Protein AF-A0A947BPA2-F1 (afdb_monomer)

Sequence (114 aa):
MRKGKFITVEGGEGAGKSSNLTYIQSRLEEAGIEVLFTREPGGTDLGEDIRELLLGHKHTGMADDTELLMMFASRAEHLNRKIIPALEAGIWVLCDRFTDATYAYQGGGRNISF

Solvent-accessible surface area (backbone atoms only — not comparable to full-atom values): 6472 Å² total; per-residue (Å²): 133,69,72,29,52,83,45,72,50,77,75,66,87,90,65,51,57,72,64,50,50,55,50,52,51,53,57,36,48,76,69,74,40,60,68,47,79,46,38,52,70,15,72,39,76,70,10,41,56,49,29,46,66,74,73,35,88,86,64,81,83,75,51,67,69,58,55,51,52,49,51,51,50,17,46,53,52,25,38,70,74,48,51,52,58,35,28,75,72,35,29,24,35,43,26,46,34,59,70,68,50,45,51,51,47,46,25,68,67,66,67,49,85,133

Mean predicted aligned error: 3.23 Å

Radius of gyration: 15.13 Å; Cα contacts (8 Å, |Δi|>4): 162; chains: 1; bounding box: 42×28×41 Å

Nearest PDB structures (foldseek):
  4esh-assembly1_A  TM=9.551E-01  e=2.383E-14  Pseudomonas aeruginosa PAO1
  3uwo-assembly3_B  TM=9.741E-01  e=6.083E-14  Pseudomonas aeruginosa PAO1
  4gmd-assembly2_B  TM=9.682E-01  e=6.083E-14  Pseudomonas aeruginosa PAO1
  4edh-assembly1_B  TM=9.750E-01  e=1.270E-13  Pseudomonas aeruginosa PAO1
  3uxm-assembly5_B-2  TM=9.670E-01  e=8.501E-14  Pseudomonas aeruginosa PAO1

Structure (mmCIF, N/CA/C/O backbone):
data_AF-A0A947BPA2-F1
#
_entry.id   AF-A0A947BPA2-F1
#
loop_
_atom_site.group_PDB
_atom_site.id
_atom_site.type_symbol
_atom_site.label_atom_id
_atom_site.label_alt_id
_atom_site.label_comp_id
_atom_site.label_asym_id
_atom_site.label_entity_id
_atom_site.label_seq_id
_atom_site.pdbx_PDB_ins_code
_atom_site.Cartn_x
_atom_site.Cartn_y
_atom_site.Cartn_z
_atom_site.occupancy
_atom_site.B_iso_or_equiv
_atom_site.auth_seq_id
_atom_site.auth_comp_id
_atom_site.auth_asym_id
_atom_site.auth_atom_id
_atom_site.pdbx_PDB_model_num
ATOM 1 N N . MET A 1 1 ? -23.306 -3.495 11.171 1.00 64.25 1 MET A N 1
ATOM 2 C CA . MET A 1 1 ? -21.942 -3.022 11.501 1.00 64.25 1 MET A CA 1
ATOM 3 C C . MET A 1 1 ? -21.525 -1.957 10.499 1.00 64.25 1 MET A C 1
ATOM 5 O O . MET A 1 1 ? -21.951 -2.026 9.351 1.00 64.25 1 MET A O 1
ATOM 9 N N . ARG A 1 2 ? -20.767 -0.942 10.927 1.00 79.88 2 ARG A N 1
ATOM 10 C CA . ARG A 1 2 ? -20.269 0.117 10.036 1.00 79.88 2 ARG A CA 1
ATOM 11 C C . ARG A 1 2 ? -19.045 -0.434 9.291 1.00 79.88 2 ARG A C 1
ATOM 13 O O . ARG A 1 2 ? -18.141 -0.932 9.946 1.00 79.88 2 ARG A O 1
ATOM 20 N N . LYS A 1 3 ? -19.034 -0.387 7.953 1.00 86.88 3 LYS A N 1
ATOM 21 C CA . LYS A 1 3 ? -17.868 -0.817 7.157 1.00 86.88 3 LYS A CA 1
ATOM 22 C C . LYS A 1 3 ? -16.662 0.079 7.456 1.00 86.88 3 LYS A C 1
ATOM 24 O O . LYS A 1 3 ? -16.843 1.296 7.591 1.00 86.88 3 LYS A O 1
ATOM 29 N N . GLY A 1 4 ? -15.470 -0.519 7.510 1.00 95.44 4 GLY A N 1
ATOM 30 C CA . GLY A 1 4 ? -14.208 0.210 7.619 1.00 95.44 4 GLY A CA 1
ATOM 31 C C . GLY A 1 4 ? -13.994 1.152 6.431 1.00 95.44 4 GLY A C 1
ATOM 32 O O . GLY A 1 4 ? -14.696 1.082 5.414 1.00 95.44 4 GLY A O 1
ATOM 33 N N . LYS A 1 5 ? -13.036 2.070 6.558 1.00 98.19 5 LYS A N 1
ATOM 34 C CA . LYS A 1 5 ? -12.611 2.948 5.459 1.00 98.19 5 LYS A CA 1
ATOM 35 C C . LYS A 1 5 ? -11.199 2.594 5.038 1.00 98.19 5 LYS A C 1
ATOM 37 O O . LYS A 1 5 ? -10.360 2.322 5.889 1.00 98.19 5 LYS A O 1
ATOM 42 N N . PHE A 1 6 ? -10.954 2.631 3.734 1.00 98.50 6 PHE A N 1
ATOM 43 C CA . PHE A 1 6 ? -9.624 2.469 3.173 1.00 98.50 6 PHE A CA 1
ATOM 44 C C . PHE A 1 6 ? -9.079 3.841 2.781 1.00 98.50 6 PHE A C 1
ATOM 46 O O . PHE A 1 6 ? -9.685 4.530 1.961 1.00 98.50 6 PHE A O 1
ATOM 53 N N . ILE A 1 7 ? -7.982 4.247 3.414 1.00 98.50 7 ILE A N 1
ATOM 54 C CA . ILE A 1 7 ? -7.302 5.522 3.199 1.00 98.50 7 ILE A CA 1
ATOM 55 C C . ILE A 1 7 ? -5.910 5.208 2.668 1.00 98.50 7 ILE A C 1
ATOM 57 O O . ILE A 1 7 ? -5.133 4.516 3.325 1.00 98.50 7 ILE A O 1
ATOM 61 N N . THR A 1 8 ? -5.585 5.735 1.494 1.00 98.31 8 THR A N 1
ATOM 62 C CA . THR A 1 8 ? -4.247 5.654 0.908 1.00 98.31 8 THR A CA 1
ATOM 63 C C . THR A 1 8 ? -3.590 7.029 0.975 1.00 98.31 8 THR A C 1
ATOM 65 O O . THR A 1 8 ? -4.256 8.056 0.832 1.00 98.31 8 THR A O 1
ATOM 68 N N . VAL A 1 9 ? -2.284 7.063 1.233 1.00 97.94 9 VAL A N 1
ATOM 69 C CA . VAL A 1 9 ? -1.491 8.299 1.193 1.00 97.94 9 VAL A CA 1
ATOM 70 C C . VAL A 1 9 ? -0.421 8.153 0.128 1.00 97.94 9 VAL A C 1
ATOM 72 O O . VAL A 1 9 ? 0.389 7.229 0.164 1.00 97.94 9 VAL A O 1
ATOM 75 N N . GLU A 1 10 ? -0.429 9.085 -0.820 1.00 97.12 10 GLU A N 1
ATOM 76 C CA . GLU A 1 10 ? 0.386 9.037 -2.029 1.00 97.12 10 GLU A CA 1
ATOM 77 C C . GLU A 1 10 ? 1.255 10.280 -2.192 1.00 97.12 10 GLU A C 1
ATOM 79 O O . GLU A 1 10 ? 1.064 11.301 -1.533 1.00 97.12 10 GLU A O 1
ATOM 84 N N . GLY A 1 11 ? 2.257 10.176 -3.064 1.00 94.19 11 GLY A N 1
ATOM 85 C CA . GLY A 1 11 ? 3.176 11.272 -3.373 1.00 94.19 11 GLY A CA 1
ATOM 86 C C . GLY A 1 11 ? 4.604 10.813 -3.660 1.00 94.19 11 GLY A C 1
ATOM 87 O O . GLY A 1 11 ? 4.989 9.675 -3.368 1.00 94.19 11 GLY A O 1
ATOM 88 N N . GLY A 1 12 ? 5.413 11.716 -4.212 1.00 88.12 12 GLY A N 1
ATOM 89 C CA . GLY A 1 12 ? 6.835 11.484 -4.483 1.00 88.12 12 GLY A CA 1
ATO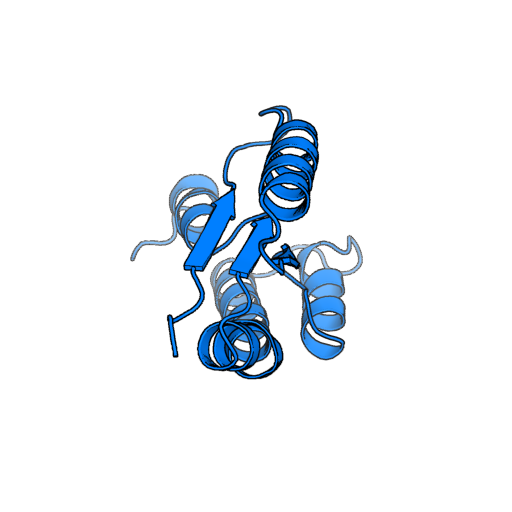M 90 C C . GLY A 1 12 ? 7.696 11.365 -3.219 1.00 88.12 12 GLY A C 1
ATOM 91 O O . GLY A 1 12 ? 7.206 11.416 -2.082 1.00 88.12 12 GLY A O 1
ATOM 92 N N . GLU A 1 13 ? 9.000 11.183 -3.408 1.00 84.38 13 GLU A N 1
ATOM 93 C CA . GLU A 1 13 ? 9.974 11.302 -2.318 1.00 84.38 13 GLU A CA 1
ATOM 94 C C . GLU A 1 13 ? 9.985 12.735 -1.764 1.00 84.38 13 GLU A C 1
ATOM 96 O O . GLU A 1 13 ? 9.769 13.696 -2.496 1.00 84.38 13 GLU A O 1
ATOM 101 N N . GLY A 1 14 ? 10.153 12.884 -0.447 1.00 88.06 14 GLY A N 1
ATOM 102 C CA . GLY A 1 14 ? 10.144 14.198 0.210 1.00 88.06 14 GLY A CA 1
ATOM 103 C C . GLY A 1 14 ? 8.767 14.865 0.372 1.00 88.06 14 GLY A C 1
ATOM 104 O O . GLY A 1 14 ? 8.680 15.891 1.035 1.00 88.06 14 GLY A O 1
ATOM 105 N N . ALA A 1 15 ? 7.673 14.277 -0.127 1.00 91.19 15 ALA A N 1
ATOM 106 C CA . ALA A 1 15 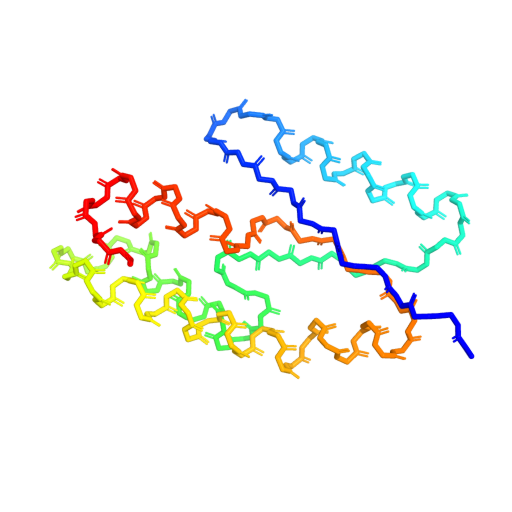? 6.322 14.860 -0.052 1.00 91.19 15 ALA A CA 1
ATOM 107 C C . ALA A 1 15 ? 5.690 14.896 1.364 1.00 91.19 15 ALA A C 1
ATOM 109 O O . ALA A 1 15 ? 4.532 15.272 1.518 1.00 91.19 15 ALA A O 1
ATOM 110 N N . GLY A 1 16 ? 6.408 14.458 2.404 1.00 93.19 16 GLY A N 1
ATOM 111 C CA . GLY A 1 16 ? 5.896 14.438 3.780 1.00 93.19 16 GLY A CA 1
ATOM 112 C C . GLY A 1 16 ? 4.903 13.309 4.087 1.00 93.19 16 GLY A C 1
ATOM 113 O O . GLY A 1 16 ? 4.159 13.409 5.061 1.00 93.19 16 GLY A O 1
ATOM 114 N N . LYS A 1 17 ? 4.876 12.229 3.289 1.00 94.06 17 LYS A N 1
ATOM 115 C CA . LYS A 1 17 ? 3.970 11.082 3.502 1.00 94.06 17 LYS A CA 1
ATOM 116 C C . LYS A 1 17 ? 4.099 10.485 4.898 1.00 94.06 17 LYS A C 1
ATOM 118 O O . LYS A 1 17 ? 3.103 10.393 5.597 1.00 94.06 17 LYS A O 1
ATOM 123 N N . SER A 1 18 ? 5.315 10.149 5.329 1.00 91.69 18 SER A N 1
ATOM 124 C CA . SER A 1 18 ? 5.552 9.530 6.639 1.00 91.69 18 SER A CA 1
ATOM 125 C C . SER A 1 18 ? 5.051 10.409 7.787 1.00 91.69 18 SER A C 1
ATOM 127 O O . SER A 1 18 ? 4.389 9.912 8.689 1.00 91.69 18 SER A O 1
ATOM 129 N N . SER A 1 19 ? 5.282 11.725 7.717 1.00 95.88 19 SER A N 1
ATOM 130 C CA . SER A 1 19 ? 4.775 12.677 8.712 1.00 95.88 19 SER A CA 1
ATOM 131 C C . SER A 1 19 ? 3.246 12.712 8.748 1.00 95.88 19 SER A C 1
ATOM 133 O O . SER A 1 19 ? 2.654 12.666 9.824 1.00 95.88 19 SER A O 1
ATOM 135 N N . ASN A 1 20 ? 2.603 12.755 7.579 1.00 96.94 20 ASN A N 1
ATOM 136 C CA . ASN A 1 20 ? 1.145 12.783 7.490 1.00 96.94 20 ASN A CA 1
ATOM 137 C C . ASN A 1 20 ? 0.502 11.441 7.856 1.00 96.94 20 ASN A C 1
ATOM 139 O O . ASN A 1 20 ? -0.565 11.442 8.451 1.00 96.94 20 ASN A O 1
ATOM 143 N N . LEU A 1 21 ? 1.137 10.306 7.562 1.00 97.31 21 LEU A N 1
ATOM 144 C CA . LEU A 1 21 ? 0.659 8.982 7.965 1.00 97.31 21 LEU A CA 1
ATOM 145 C C . LEU A 1 21 ? 0.615 8.855 9.487 1.00 97.31 21 LEU A C 1
ATOM 147 O O . LEU A 1 21 ? -0.430 8.503 10.026 1.00 97.31 21 LEU A O 1
ATOM 151 N N . THR A 1 22 ? 1.699 9.226 10.176 1.00 97.31 22 THR A N 1
ATOM 152 C CA . THR A 1 22 ? 1.734 9.249 11.645 1.00 97.31 22 THR A CA 1
ATOM 153 C C . THR A 1 22 ? 0.658 10.173 12.211 1.00 97.31 22 THR A C 1
ATOM 155 O O . THR A 1 22 ? -0.044 9.801 13.148 1.00 97.31 22 THR A O 1
ATOM 158 N N . TYR A 1 23 ? 0.491 11.359 11.619 1.00 98.12 23 TYR A N 1
ATOM 159 C CA . TYR A 1 23 ? -0.546 12.303 12.032 1.00 98.12 23 TYR A CA 1
ATOM 160 C C . TYR A 1 23 ? -1.959 11.739 11.824 1.00 98.12 23 TYR A C 1
ATOM 162 O O . TYR A 1 23 ? -2.781 11.777 12.730 1.00 98.12 23 TYR A O 1
ATOM 170 N N . ILE A 1 24 ? -2.263 11.181 10.652 1.00 98.25 24 ILE A N 1
ATOM 171 C CA . ILE A 1 24 ? -3.583 10.606 10.363 1.00 98.25 24 ILE A CA 1
ATOM 172 C C . ILE A 1 24 ? -3.871 9.441 11.311 1.00 98.25 24 ILE A C 1
ATOM 174 O O . ILE A 1 24 ? -4.968 9.378 11.864 1.00 98.25 24 ILE A O 1
ATOM 178 N N . GLN A 1 25 ? -2.898 8.552 11.526 1.00 98.12 25 GLN A N 1
ATOM 179 C CA . GLN A 1 25 ? -3.043 7.424 12.441 1.00 98.12 25 GLN A CA 1
ATOM 180 C C . GLN A 1 25 ? -3.393 7.900 13.855 1.00 98.12 25 GLN A C 1
ATOM 182 O O . GLN A 1 25 ? -4.407 7.463 14.398 1.00 98.12 25 GLN A O 1
ATOM 187 N N . SER A 1 26 ? -2.638 8.857 14.409 1.00 98.12 26 SER A N 1
ATOM 188 C CA . SER A 1 26 ? -2.899 9.360 15.762 1.00 98.12 26 SER A CA 1
ATOM 189 C C . SER A 1 26 ? -4.281 10.007 15.875 1.00 98.12 26 SER A C 1
ATOM 191 O O . SER A 1 26 ? -4.996 9.794 16.850 1.00 98.12 26 SER A O 1
ATOM 193 N N . ARG A 1 27 ? -4.713 10.752 14.850 1.00 98.50 27 ARG A N 1
ATOM 194 C CA . ARG A 1 27 ? -6.036 11.396 14.824 1.00 98.50 27 ARG A CA 1
ATOM 195 C C . ARG A 1 27 ? -7.189 10.393 14.766 1.00 98.50 27 ARG A C 1
ATOM 197 O O . ARG A 1 27 ? -8.252 10.680 15.315 1.00 98.50 27 ARG A O 1
ATOM 204 N N . LEU A 1 28 ? -7.006 9.251 14.103 1.00 98.00 28 LEU A N 1
ATOM 205 C CA . LEU A 1 28 ? -7.995 8.169 14.079 1.00 98.00 28 LEU A CA 1
ATOM 206 C C . LEU A 1 28 ? -8.065 7.463 15.437 1.00 98.00 28 LEU A C 1
ATOM 208 O O . LEU A 1 28 ? -9.158 7.290 15.978 1.00 98.00 28 LEU A O 1
ATOM 212 N N . GLU A 1 29 ? -6.911 7.140 16.018 1.00 97.44 29 GLU A N 1
ATOM 213 C CA . GLU A 1 29 ? -6.814 6.498 17.333 1.00 97.44 29 GLU A CA 1
ATOM 214 C C . GLU A 1 29 ? -7.417 7.383 18.441 1.00 97.44 29 GLU A C 1
ATOM 216 O O . GLU A 1 29 ? -8.234 6.913 19.233 1.00 97.44 29 GLU A O 1
ATOM 221 N N . GLU A 1 30 ? -7.122 8.689 18.448 1.00 98.38 30 GLU A N 1
ATOM 222 C CA . GLU A 1 30 ? -7.713 9.676 19.371 1.00 98.38 30 GLU A CA 1
ATOM 223 C C . GLU A 1 30 ? -9.240 9.798 19.228 1.00 98.38 30 GLU A C 1
ATOM 225 O O . GLU A 1 30 ? -9.936 10.129 20.189 1.00 98.38 30 GLU A O 1
ATOM 230 N N . ALA A 1 31 ? -9.778 9.521 18.038 1.00 97.62 31 ALA A N 1
ATOM 231 C CA . ALA A 1 31 ? -11.216 9.491 17.782 1.00 97.62 31 ALA A CA 1
ATOM 232 C C . ALA A 1 31 ? -11.872 8.147 18.165 1.00 97.62 31 ALA A C 1
ATOM 234 O O . ALA A 1 31 ? -13.068 7.965 17.921 1.00 97.62 31 ALA A O 1
ATOM 235 N N . GLY A 1 32 ? -11.116 7.206 18.742 1.00 97.62 32 GLY A N 1
ATOM 236 C CA . GLY A 1 32 ? -11.592 5.868 19.091 1.00 97.62 32 GLY A CA 1
ATOM 237 C C . GLY A 1 32 ? -11.842 4.972 17.875 1.00 97.62 32 GLY A C 1
ATOM 238 O O . GLY A 1 32 ? -12.645 4.043 17.954 1.00 97.62 32 GLY A O 1
ATOM 239 N N . ILE A 1 33 ? -11.207 5.269 16.737 1.00 97.69 33 ILE A N 1
ATOM 240 C CA . ILE A 1 33 ? -11.310 4.478 15.510 1.00 97.69 33 ILE A CA 1
ATOM 241 C C . ILE A 1 33 ? -10.150 3.485 15.479 1.00 97.69 33 ILE A C 1
ATOM 243 O O . ILE A 1 33 ? -8.988 3.879 15.417 1.00 97.69 33 ILE A O 1
ATOM 247 N N . GLU A 1 34 ? -10.471 2.192 15.473 1.00 97.88 34 GLU A N 1
ATOM 248 C CA . GLU A 1 34 ? -9.480 1.140 15.249 1.00 97.88 34 GLU A CA 1
ATOM 249 C C . GLU A 1 34 ? -8.934 1.231 13.818 1.00 97.88 34 GLU A C 1
ATOM 251 O O . GLU A 1 34 ? -9.697 1.233 12.842 1.00 97.88 34 GLU A O 1
ATOM 256 N N . VAL A 1 35 ? -7.609 1.319 13.698 1.00 98.25 35 VAL A N 1
ATOM 257 C CA . VAL A 1 35 ? -6.913 1.497 12.424 1.00 98.25 35 VAL A CA 1
ATOM 258 C C . VAL A 1 35 ? -5.766 0.500 12.277 1.00 98.25 35 VAL A C 1
ATOM 260 O O . VAL A 1 35 ? -4.924 0.339 13.155 1.00 98.25 35 VAL A O 1
ATOM 263 N N . LEU A 1 36 ? -5.723 -0.156 11.124 1.00 98.12 36 LEU A N 1
ATOM 264 C CA . LEU A 1 36 ? -4.620 -0.974 10.658 1.00 98.12 36 LEU A CA 1
ATOM 265 C C . LEU A 1 36 ? -3.725 -0.137 9.742 1.00 98.12 36 LEU A C 1
ATOM 267 O O . LEU A 1 36 ? -4.140 0.258 8.650 1.00 98.12 36 LEU A O 1
ATOM 271 N N . PHE A 1 37 ? -2.477 0.072 10.150 1.00 98.25 37 PHE A N 1
ATOM 272 C CA . PHE A 1 37 ? -1.451 0.639 9.280 1.00 98.25 37 PHE A CA 1
ATOM 273 C C . PHE A 1 37 ? -0.795 -0.441 8.404 1.00 98.25 37 PHE A C 1
ATOM 275 O O . PHE A 1 37 ? -0.484 -1.544 8.866 1.00 98.25 37 PHE A O 1
ATOM 282 N N . THR A 1 38 ? -0.552 -0.129 7.130 1.00 98.31 38 THR A N 1
ATOM 283 C CA . THR A 1 38 ? 0.150 -1.011 6.187 1.00 98.31 38 THR A CA 1
ATOM 284 C C . THR A 1 38 ? 0.805 -0.213 5.042 1.00 98.31 38 THR A C 1
ATOM 286 O O . THR A 1 38 ? 0.715 1.013 5.017 1.00 98.31 38 THR A O 1
ATOM 289 N N . ARG A 1 39 ? 1.515 -0.870 4.111 1.00 97.62 39 ARG A N 1
ATOM 290 C CA . ARG A 1 39 ? 2.215 -0.207 2.989 1.00 97.62 39 ARG A CA 1
ATOM 291 C C . ARG A 1 39 ? 2.306 -1.081 1.741 1.00 97.62 39 ARG A C 1
ATOM 293 O O . ARG A 1 39 ? 2.287 -2.304 1.865 1.00 97.62 39 ARG A O 1
ATOM 300 N N . GLU A 1 40 ? 2.532 -0.458 0.585 1.00 97.44 40 GLU A N 1
ATOM 301 C CA . GLU A 1 40 ? 2.848 -1.150 -0.670 1.00 97.44 40 GLU A CA 1
ATOM 302 C C . GLU A 1 40 ? 4.131 -0.648 -1.373 1.00 97.44 40 GLU A C 1
ATOM 304 O O . GLU A 1 40 ? 4.494 0.526 -1.254 1.00 97.44 40 GLU A O 1
ATOM 309 N N . PRO A 1 41 ? 4.823 -1.522 -2.140 1.00 97.12 41 PRO A N 1
ATOM 310 C CA . PRO A 1 41 ? 4.670 -2.985 -2.138 1.00 97.12 41 PRO A CA 1
ATOM 311 C C . PRO A 1 41 ? 5.075 -3.564 -0.773 1.00 97.12 41 PRO A C 1
ATOM 313 O O . PRO A 1 41 ? 5.947 -2.993 -0.107 1.00 97.12 41 PRO A O 1
ATOM 316 N N . GLY A 1 42 ? 4.425 -4.650 -0.348 1.00 97.44 42 GLY A N 1
ATOM 317 C CA . GLY A 1 42 ? 4.596 -5.226 0.989 1.00 97.44 42 GLY A CA 1
ATOM 318 C C . GLY A 1 42 ? 3.279 -5.568 1.688 1.00 97.44 42 GLY A C 1
ATOM 319 O O . GLY A 1 42 ? 2.258 -5.827 1.054 1.00 97.44 42 GLY A O 1
ATOM 320 N N . GLY A 1 43 ? 3.316 -5.578 3.019 1.00 97.00 43 GLY A N 1
ATOM 321 C CA . GLY A 1 43 ? 2.131 -5.686 3.874 1.00 97.00 43 GLY A CA 1
ATOM 322 C C . GLY A 1 43 ? 1.745 -7.110 4.289 1.00 97.00 43 GLY A C 1
ATOM 323 O O . GLY A 1 43 ? 0.966 -7.256 5.232 1.00 97.00 43 GLY A O 1
ATOM 324 N N . THR A 1 44 ? 2.320 -8.134 3.659 1.00 98.38 44 THR A N 1
ATOM 325 C CA . THR A 1 44 ? 2.216 -9.571 3.994 1.00 98.38 44 THR A CA 1
ATOM 326 C C . THR A 1 44 ? 3.590 -10.219 3.832 1.00 98.38 44 THR A C 1
ATOM 328 O O . THR A 1 44 ? 4.415 -9.643 3.133 1.00 98.38 44 THR A O 1
ATOM 331 N N . ASP A 1 45 ? 3.835 -11.404 4.400 1.00 98.19 45 ASP A N 1
ATOM 332 C CA . ASP A 1 45 ? 5.140 -12.081 4.271 1.00 98.19 45 ASP A CA 1
ATOM 333 C C . ASP A 1 45 ? 5.550 -12.252 2.795 1.00 98.19 45 ASP A C 1
ATOM 335 O O . ASP A 1 45 ? 6.597 -11.763 2.379 1.00 98.19 45 ASP A O 1
ATOM 339 N N . LEU A 1 46 ? 4.658 -12.804 1.960 1.00 98.12 46 LEU A N 1
ATOM 340 C CA . LEU A 1 46 ? 4.884 -12.911 0.511 1.00 98.12 46 LEU A CA 1
ATOM 341 C C . LEU A 1 46 ? 5.007 -11.533 -0.168 1.00 98.12 46 LEU A C 1
ATOM 343 O O . LEU A 1 46 ? 5.798 -11.348 -1.092 1.00 98.12 46 LEU A O 1
ATOM 347 N N . GLY A 1 47 ? 4.226 -10.547 0.272 1.00 98.00 47 GLY A N 1
ATOM 348 C CA . GLY A 1 47 ? 4.316 -9.182 -0.238 1.00 98.00 47 GLY A CA 1
ATOM 349 C C . GLY A 1 47 ? 5.672 -8.531 0.050 1.00 98.00 47 GLY A C 1
ATOM 350 O O . GLY A 1 47 ? 6.161 -7.780 -0.795 1.00 98.00 47 GLY A O 1
ATOM 351 N N . GLU A 1 48 ? 6.277 -8.810 1.209 1.00 97.81 48 GLU A N 1
ATOM 352 C CA . GLU A 1 48 ? 7.611 -8.332 1.586 1.00 97.81 48 GLU A CA 1
ATOM 353 C C . GLU A 1 48 ? 8.716 -9.039 0.785 1.00 97.81 48 GLU A C 1
ATOM 355 O O . GLU A 1 48 ? 9.643 -8.366 0.336 1.00 97.81 48 GLU A O 1
ATOM 360 N N . ASP A 1 49 ? 8.579 -10.337 0.493 1.00 97.50 49 ASP A N 1
ATOM 361 C CA . ASP A 1 49 ? 9.496 -11.046 -0.415 1.00 97.50 49 ASP A CA 1
ATOM 362 C C . ASP A 1 49 ? 9.476 -10.421 -1.822 1.00 97.50 49 ASP A C 1
ATOM 364 O O . ASP A 1 49 ? 10.515 -10.129 -2.420 1.00 97.50 49 ASP A O 1
ATOM 368 N N . ILE A 1 50 ? 8.279 -10.135 -2.350 1.00 97.06 50 ILE A N 1
ATOM 369 C CA . ILE A 1 50 ? 8.123 -9.454 -3.645 1.00 97.06 50 ILE A CA 1
ATOM 370 C C . ILE A 1 50 ? 8.705 -8.034 -3.588 1.00 97.06 50 ILE A C 1
ATOM 372 O O . ILE A 1 50 ? 9.360 -7.594 -4.535 1.00 97.06 50 ILE A O 1
ATOM 376 N N . ARG A 1 51 ? 8.505 -7.313 -2.477 1.00 96.12 51 ARG A N 1
ATOM 377 C CA . ARG A 1 51 ? 9.100 -5.988 -2.257 1.00 96.12 51 ARG A CA 1
ATOM 378 C C . ARG A 1 51 ? 10.625 -6.050 -2.319 1.00 96.12 51 ARG A C 1
ATOM 380 O O . ARG A 1 51 ? 11.225 -5.156 -2.914 1.00 96.12 51 ARG A O 1
ATOM 387 N N . GLU A 1 52 ? 11.249 -7.061 -1.718 1.00 95.38 52 GLU A N 1
ATOM 388 C CA . GLU A 1 52 ? 12.703 -7.229 -1.779 1.00 95.38 52 GLU A CA 1
ATOM 389 C C . GLU A 1 52 ? 13.178 -7.443 -3.220 1.00 95.38 52 GLU A C 1
ATOM 391 O O . GLU A 1 52 ? 14.190 -6.875 -3.611 1.00 95.38 52 GLU A O 1
ATOM 396 N N . LEU A 1 53 ? 12.443 -8.191 -4.042 1.00 95.00 53 LEU A N 1
ATOM 397 C CA . LEU A 1 53 ? 12.795 -8.370 -5.454 1.00 95.00 53 LEU A CA 1
ATOM 398 C C . LEU A 1 53 ? 12.642 -7.082 -6.278 1.00 95.00 53 LEU A C 1
ATOM 400 O O . LEU A 1 53 ? 13.451 -6.832 -7.168 1.00 95.00 53 LEU A O 1
ATOM 404 N N . LEU A 1 54 ? 11.621 -6.271 -5.981 1.00 93.25 54 LEU A N 1
ATOM 405 C CA . LEU A 1 54 ? 11.335 -5.009 -6.676 1.00 93.25 54 LEU A CA 1
ATOM 406 C C . LEU A 1 54 ? 12.316 -3.887 -6.317 1.00 93.25 54 LEU A C 1
ATOM 408 O O . LEU A 1 54 ? 12.727 -3.116 -7.178 1.00 93.25 54 LEU A O 1
ATOM 412 N N . LEU A 1 55 ? 12.649 -3.757 -5.031 1.00 90.31 55 LEU A N 1
ATOM 413 C CA . LEU A 1 55 ? 13.459 -2.650 -4.510 1.00 90.31 55 LEU A CA 1
ATOM 414 C C . LEU A 1 55 ? 14.898 -3.061 -4.199 1.00 90.31 55 LEU A C 1
ATOM 416 O O . LEU A 1 55 ? 15.754 -2.210 -3.963 1.00 90.31 55 LEU A O 1
ATOM 420 N N . GLY A 1 56 ? 15.172 -4.361 -4.166 1.00 79.94 56 GLY A N 1
ATOM 421 C CA . GLY A 1 56 ? 16.497 -4.890 -3.927 1.00 79.94 56 GLY A CA 1
ATOM 422 C C . GLY A 1 56 ? 17.399 -4.649 -5.126 1.00 79.94 56 GLY A C 1
ATOM 423 O O . GLY A 1 56 ? 17.082 -4.991 -6.258 1.00 79.94 56 GLY A O 1
ATOM 424 N N . HIS A 1 57 ? 18.604 -4.154 -4.868 1.00 78.62 57 HIS A N 1
ATOM 425 C CA . HIS A 1 57 ? 19.629 -3.953 -5.897 1.00 78.62 57 HIS A CA 1
ATOM 426 C C . HIS A 1 57 ? 20.282 -5.266 -6.384 1.00 78.62 57 HIS A C 1
ATOM 428 O O . HIS A 1 57 ? 21.336 -5.234 -7.015 1.00 78.62 57 HIS A O 1
ATOM 434 N N . LYS A 1 58 ? 19.688 -6.427 -6.064 1.00 85.19 58 LYS A N 1
ATOM 435 C CA . LYS A 1 58 ? 20.201 -7.761 -6.424 1.00 85.19 58 LYS A CA 1
ATOM 436 C C . LYS A 1 58 ? 20.040 -8.064 -7.913 1.00 85.19 58 LYS A C 1
ATOM 438 O O . LYS A 1 58 ? 20.875 -8.762 -8.480 1.00 85.19 58 LYS A O 1
ATOM 443 N N . HIS A 1 59 ? 18.985 -7.544 -8.536 1.00 84.88 59 HIS A N 1
ATOM 444 C CA . HIS A 1 59 ? 18.691 -7.753 -9.949 1.00 84.88 59 HIS A CA 1
ATOM 445 C C . HIS A 1 59 ? 18.678 -6.408 -10.670 1.00 84.88 59 HIS A C 1
ATOM 447 O O . HIS A 1 59 ? 17.958 -5.492 -10.283 1.00 84.88 59 HIS A O 1
ATOM 453 N N . THR A 1 60 ? 19.484 -6.279 -11.721 1.00 84.12 60 THR A N 1
ATOM 454 C CA . THR A 1 60 ? 19.513 -5.093 -12.582 1.00 84.12 60 THR A CA 1
ATOM 455 C C . THR A 1 60 ? 18.840 -5.407 -13.915 1.00 84.12 60 THR A C 1
ATOM 457 O O . THR A 1 60 ? 18.929 -6.526 -14.414 1.00 84.12 60 THR A O 1
ATOM 460 N N . GLY A 1 61 ? 18.142 -4.425 -14.492 1.00 86.88 61 GLY A N 1
ATOM 461 C CA . GLY A 1 61 ? 17.493 -4.583 -15.799 1.00 86.88 61 GLY A CA 1
ATOM 462 C C . GLY A 1 61 ? 16.218 -5.433 -15.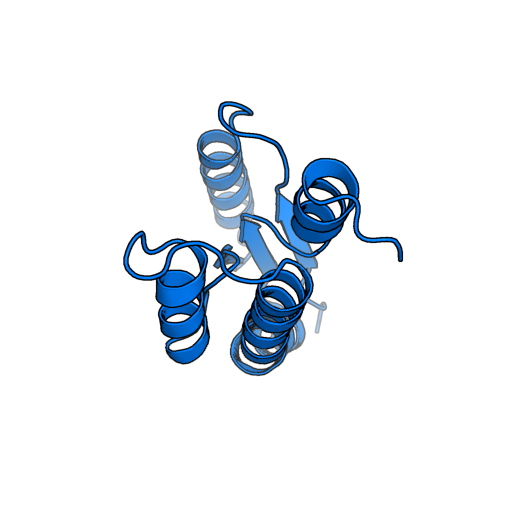789 1.00 86.88 61 GLY A C 1
ATOM 463 O O . GLY A 1 61 ? 15.939 -6.108 -16.777 1.00 86.88 61 GLY A O 1
ATOM 464 N N . MET A 1 62 ? 15.449 -5.422 -14.693 1.00 92.75 62 MET A N 1
ATOM 465 C CA . MET A 1 62 ? 14.092 -5.978 -14.694 1.00 92.75 62 MET A CA 1
ATOM 466 C C . MET A 1 62 ? 13.268 -5.290 -15.791 1.00 92.75 62 MET A C 1
ATOM 468 O O . MET A 1 62 ? 13.277 -4.065 -15.883 1.00 92.75 62 MET A O 1
ATOM 472 N N . ALA A 1 63 ? 12.595 -6.078 -16.630 1.00 94.50 63 ALA A N 1
ATOM 473 C CA . ALA A 1 63 ? 11.699 -5.535 -17.644 1.00 94.50 63 ALA A CA 1
ATOM 474 C C . ALA A 1 63 ? 10.534 -4.785 -16.978 1.00 94.50 63 ALA A C 1
ATOM 476 O O . ALA A 1 63 ? 10.023 -5.236 -15.951 1.00 94.50 63 ALA A O 1
ATOM 477 N N . ASP A 1 64 ? 10.092 -3.685 -17.587 1.00 94.56 64 ASP A N 1
ATOM 478 C CA . ASP A 1 64 ? 9.058 -2.815 -17.016 1.00 94.56 64 ASP A CA 1
ATOM 479 C C . ASP A 1 64 ? 7.733 -3.568 -16.766 1.00 94.56 64 ASP A C 1
ATOM 481 O O . ASP A 1 64 ? 7.124 -3.420 -15.705 1.00 94.56 64 ASP A O 1
ATOM 485 N N . ASP A 1 65 ? 7.338 -4.468 -17.676 1.00 95.31 65 ASP A N 1
ATOM 486 C CA . ASP A 1 65 ? 6.155 -5.326 -17.505 1.00 95.31 65 ASP A CA 1
ATOM 487 C C . ASP A 1 65 ? 6.295 -6.287 -16.315 1.00 95.31 65 ASP A C 1
ATOM 489 O O . ASP A 1 65 ? 5.329 -6.538 -15.593 1.00 95.31 65 ASP A O 1
ATOM 493 N N . THR A 1 66 ? 7.500 -6.810 -16.073 1.00 95.75 66 THR A N 1
ATOM 494 C CA . THR A 1 66 ? 7.771 -7.664 -14.909 1.00 95.75 66 THR A CA 1
ATOM 495 C C . THR A 1 66 ? 7.616 -6.867 -13.615 1.00 95.75 66 THR A C 1
ATOM 497 O O . THR A 1 66 ? 6.943 -7.338 -12.697 1.00 95.75 66 THR A O 1
ATOM 500 N N . GLU A 1 67 ? 8.176 -5.653 -13.550 1.00 95.31 67 GLU A N 1
ATOM 501 C CA . GLU A 1 67 ? 8.035 -4.747 -12.397 1.00 95.31 67 GLU A CA 1
ATOM 502 C C . GLU A 1 67 ? 6.549 -4.454 -12.120 1.00 95.31 67 GLU A C 1
ATOM 504 O O . GLU A 1 67 ? 6.075 -4.603 -10.990 1.00 95.31 67 GLU A O 1
ATOM 509 N N . LEU A 1 68 ? 5.783 -4.126 -13.166 1.00 96.50 68 LEU A N 1
ATOM 510 C CA . LEU A 1 68 ? 4.348 -3.851 -13.083 1.00 96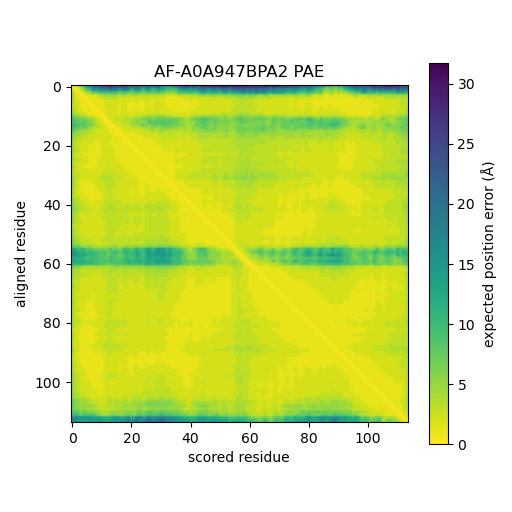.50 68 LEU A CA 1
ATOM 511 C C . LEU A 1 68 ? 3.539 -5.055 -12.579 1.00 96.50 68 LEU A C 1
ATOM 513 O O . LEU A 1 68 ? 2.723 -4.923 -11.661 1.00 96.50 68 LEU A O 1
ATOM 517 N N . LEU A 1 69 ? 3.755 -6.236 -13.160 1.00 97.69 69 LEU A N 1
ATOM 518 C CA . LEU A 1 69 ? 3.030 -7.450 -12.786 1.00 97.69 69 LEU A CA 1
ATOM 519 C C . LEU A 1 69 ? 3.352 -7.878 -11.352 1.00 97.69 69 LEU A C 1
ATOM 521 O O . LEU A 1 69 ? 2.453 -8.285 -10.618 1.00 97.69 69 LEU A O 1
ATOM 525 N N . MET A 1 70 ? 4.605 -7.733 -10.918 1.00 97.38 70 MET A N 1
ATOM 526 C CA . MET A 1 70 ? 5.004 -8.019 -9.539 1.00 97.38 70 MET A CA 1
ATOM 527 C C . MET A 1 70 ? 4.395 -7.031 -8.537 1.00 97.38 70 MET A C 1
ATOM 529 O O . MET A 1 70 ? 3.930 -7.458 -7.477 1.00 97.38 70 MET A O 1
ATOM 533 N N . MET A 1 71 ? 4.313 -5.737 -8.875 1.00 97.50 71 MET A N 1
ATOM 534 C CA . MET A 1 71 ? 3.583 -4.749 -8.067 1.00 97.50 71 MET A CA 1
ATOM 535 C C . MET A 1 71 ? 2.123 -5.174 -7.856 1.00 97.50 71 MET A C 1
ATOM 537 O O . MET A 1 71 ? 1.627 -5.160 -6.727 1.00 97.50 71 MET A O 1
ATOM 541 N N . PHE A 1 72 ? 1.440 -5.614 -8.918 1.00 98.25 72 PHE A N 1
ATOM 542 C CA . PHE A 1 72 ? 0.059 -6.094 -8.815 1.00 98.25 72 PHE A CA 1
ATOM 543 C C . PHE A 1 72 ? -0.073 -7.450 -8.113 1.00 98.25 72 PHE A C 1
ATOM 545 O O . PHE A 1 72 ? -1.054 -7.650 -7.399 1.00 98.25 72 PHE A O 1
ATOM 552 N N . ALA A 1 73 ? 0.902 -8.352 -8.243 1.00 98.50 73 ALA A N 1
ATOM 553 C CA . ALA A 1 73 ? 0.922 -9.612 -7.503 1.00 98.50 73 ALA A CA 1
ATOM 554 C C . ALA A 1 73 ? 1.026 -9.372 -5.985 1.00 98.50 73 ALA A C 1
ATOM 556 O O . ALA A 1 73 ? 0.230 -9.919 -5.221 1.00 98.50 73 ALA A O 1
ATOM 557 N N . SER A 1 74 ? 1.939 -8.489 -5.554 1.00 98.44 74 SER A N 1
ATOM 558 C CA . SER A 1 74 ? 2.073 -8.071 -4.148 1.00 98.44 74 SER A CA 1
ATOM 559 C C . SER A 1 74 ? 0.769 -7.460 -3.622 1.00 98.44 74 SER A C 1
ATOM 561 O O . SER A 1 74 ? 0.268 -7.853 -2.567 1.00 98.44 74 SER A O 1
ATOM 563 N N . ARG A 1 75 ? 0.157 -6.562 -4.406 1.00 98.69 75 ARG A N 1
ATOM 564 C CA . ARG A 1 75 ? -1.124 -5.919 -4.077 1.00 98.69 75 ARG A CA 1
ATOM 565 C C . ARG A 1 75 ? -2.280 -6.905 -3.961 1.00 98.69 75 ARG A C 1
ATOM 567 O O . ARG A 1 75 ? -3.090 -6.790 -3.045 1.00 98.69 75 ARG A O 1
ATOM 574 N N . ALA A 1 76 ? -2.382 -7.865 -4.877 1.00 98.75 76 ALA A N 1
ATOM 575 C CA . ALA A 1 76 ? -3.436 -8.873 -4.843 1.00 98.75 76 ALA A CA 1
ATOM 576 C C . ALA A 1 76 ? -3.355 -9.709 -3.557 1.00 98.75 76 ALA A C 1
ATOM 578 O O . ALA A 1 76 ? -4.378 -9.917 -2.901 1.00 98.75 76 ALA A O 1
ATOM 579 N N . GLU A 1 77 ? -2.154 -10.127 -3.153 1.00 98.69 77 GLU A N 1
ATOM 580 C CA . GLU A 1 77 ? -1.961 -10.839 -1.886 1.00 98.69 77 GLU A CA 1
ATOM 581 C C . GLU A 1 77 ? -2.323 -9.949 -0.690 1.00 98.69 77 GLU A C 1
ATOM 583 O O . GLU A 1 77 ? -3.097 -10.341 0.185 1.00 98.69 77 GLU A O 1
ATOM 588 N N . HIS A 1 78 ? -1.835 -8.709 -0.677 1.00 98.75 78 HIS A N 1
ATOM 589 C CA . HIS A 1 78 ? -2.090 -7.753 0.395 1.00 98.75 78 HIS A CA 1
ATOM 590 C C . HIS A 1 78 ? -3.584 -7.438 0.584 1.00 98.75 78 HIS A C 1
ATOM 592 O O . HIS A 1 78 ? -4.086 -7.419 1.715 1.00 98.75 78 HIS A O 1
ATOM 598 N N . LEU A 1 79 ? -4.318 -7.269 -0.519 1.00 98.75 79 LEU A N 1
ATOM 599 C CA . LEU A 1 79 ? -5.765 -7.082 -0.510 1.00 98.75 79 LEU A CA 1
ATOM 600 C C . LEU A 1 79 ? -6.484 -8.263 0.140 1.00 98.75 79 LEU A C 1
ATOM 602 O O . LEU A 1 79 ? -7.253 -8.067 1.082 1.00 98.75 79 LEU A O 1
ATOM 606 N N . ASN A 1 80 ? -6.221 -9.478 -0.344 1.00 98.62 80 ASN A N 1
ATOM 607 C CA . ASN A 1 80 ? -6.956 -10.673 0.067 1.00 98.62 80 ASN A CA 1
ATOM 608 C C . ASN A 1 80 ? -6.605 -11.135 1.484 1.00 98.62 80 ASN A C 1
ATOM 610 O O . ASN A 1 80 ? -7.469 -11.645 2.195 1.00 98.62 80 ASN A O 1
ATOM 614 N N . ARG A 1 81 ? -5.351 -10.969 1.913 1.00 98.50 81 ARG A N 1
ATOM 615 C CA . ARG A 1 81 ? -4.907 -11.438 3.233 1.00 98.50 81 ARG A CA 1
ATOM 616 C C . ARG A 1 81 ? -5.118 -10.442 4.355 1.00 98.50 81 ARG A C 1
ATOM 618 O O . ARG A 1 81 ? -5.202 -10.864 5.504 1.00 98.50 81 ARG A O 1
ATOM 625 N N . LYS A 1 82 ? -5.146 -9.143 4.050 1.00 98.25 82 LYS A N 1
ATOM 626 C CA . LYS A 1 82 ? -5.025 -8.110 5.082 1.00 98.25 82 LYS A CA 1
ATOM 627 C C . LYS A 1 82 ? -6.045 -6.988 4.943 1.00 98.25 82 LYS A C 1
ATOM 629 O O . LYS A 1 82 ? -6.781 -6.737 5.892 1.00 98.25 82 LYS A O 1
ATOM 634 N N . ILE A 1 83 ? -6.125 -6.335 3.783 1.00 98.56 83 ILE A N 1
ATOM 635 C CA . ILE A 1 83 ? -6.967 -5.136 3.629 1.00 98.56 83 ILE A CA 1
ATOM 636 C C . ILE A 1 83 ? -8.457 -5.494 3.661 1.00 98.56 83 ILE A C 1
ATOM 638 O O . ILE A 1 83 ? -9.199 -4.930 4.462 1.00 98.56 83 ILE A O 1
ATOM 642 N N . ILE A 1 84 ? -8.909 -6.423 2.812 1.00 98.38 84 ILE A N 1
ATOM 643 C CA . ILE A 1 84 ? -10.332 -6.782 2.710 1.00 98.38 84 ILE A CA 1
ATOM 644 C C . ILE A 1 84 ? -10.859 -7.340 4.043 1.00 98.38 84 ILE A C 1
ATOM 646 O O . ILE A 1 84 ? -11.852 -6.793 4.532 1.00 98.38 84 ILE A O 1
ATOM 650 N N . PRO A 1 85 ? -10.186 -8.313 4.699 1.00 97.88 85 PRO A N 1
ATOM 651 C CA . PRO A 1 85 ? -10.635 -8.811 5.999 1.00 97.88 85 PRO A CA 1
ATOM 652 C C . PRO A 1 85 ? -10.754 -7.714 7.069 1.00 97.88 85 PRO A C 1
ATOM 654 O O . PRO A 1 85 ? -11.730 -7.689 7.819 1.00 97.88 85 PRO A O 1
ATOM 657 N N . ALA A 1 86 ? -9.807 -6.767 7.124 1.00 98.12 86 ALA A N 1
ATOM 658 C CA . ALA A 1 86 ? -9.860 -5.654 8.075 1.00 98.12 86 ALA A CA 1
ATOM 659 C C . ALA A 1 86 ? -11.073 -4.741 7.823 1.00 98.12 86 ALA A C 1
ATOM 661 O O . ALA A 1 86 ? -11.824 -4.419 8.746 1.00 98.12 86 ALA A O 1
ATOM 662 N N . LEU A 1 87 ? -11.317 -4.374 6.562 1.00 98.25 87 LEU A N 1
ATOM 663 C CA . LEU A 1 87 ? -12.451 -3.523 6.193 1.00 98.25 87 LEU A CA 1
ATOM 664 C C . LEU A 1 87 ? -13.803 -4.185 6.494 1.00 98.25 87 LEU A C 1
ATOM 666 O O . LEU A 1 87 ? -14.742 -3.499 6.918 1.00 98.25 87 LEU A O 1
ATOM 670 N N . GLU A 1 88 ? -13.906 -5.500 6.287 1.00 97.19 88 GLU A N 1
ATOM 671 C CA . GLU A 1 88 ? -15.089 -6.304 6.616 1.00 97.19 88 GLU A CA 1
ATOM 672 C C . GLU A 1 88 ? -15.338 -6.381 8.126 1.00 97.19 88 GLU A C 1
ATOM 674 O O . GLU A 1 88 ? -16.491 -6.298 8.556 1.00 97.19 88 GLU A O 1
ATOM 679 N N . ALA A 1 89 ? -14.271 -6.433 8.929 1.00 97.00 89 ALA A N 1
ATOM 680 C CA . ALA A 1 89 ? -14.335 -6.356 10.388 1.00 97.00 89 ALA A CA 1
ATOM 681 C C . ALA A 1 89 ? -14.686 -4.950 10.921 1.00 97.00 89 ALA A C 1
ATOM 683 O O . ALA A 1 89 ? -14.910 -4.780 12.117 1.00 97.00 89 ALA A O 1
ATOM 684 N N . GLY A 1 90 ? -14.772 -3.935 10.052 1.00 97.56 90 GLY A N 1
ATOM 685 C CA . GLY A 1 90 ? -15.040 -2.548 10.444 1.00 97.56 90 GLY A CA 1
ATOM 686 C C . GLY A 1 90 ? -13.788 -1.741 10.802 1.00 97.56 90 GLY A C 1
ATOM 687 O O . GLY A 1 90 ? -13.908 -0.554 11.115 1.00 97.56 90 GLY A O 1
ATOM 688 N N . ILE A 1 91 ? -12.605 -2.351 10.703 1.00 98.31 91 ILE A N 1
ATOM 689 C CA . ILE A 1 91 ? -11.308 -1.730 10.977 1.00 98.31 91 ILE A CA 1
ATOM 690 C C . ILE A 1 91 ? -10.950 -0.809 9.809 1.00 98.31 91 ILE A C 1
ATOM 692 O O . ILE A 1 91 ? -11.113 -1.161 8.636 1.00 98.31 91 ILE A O 1
ATOM 696 N N . TRP A 1 92 ? -10.496 0.405 10.112 1.00 98.56 92 TRP A N 1
ATOM 697 C CA . TRP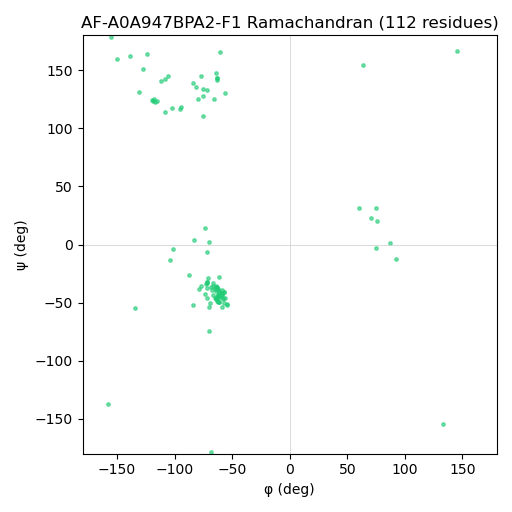 A 1 92 ? -10.014 1.322 9.082 1.00 98.56 92 TRP A CA 1
ATOM 698 C C . TRP A 1 92 ? -8.622 0.895 8.635 1.00 98.56 92 TRP A C 1
ATOM 700 O O . TRP A 1 92 ? -7.829 0.427 9.438 1.00 98.56 92 TRP A O 1
ATOM 710 N N . VAL A 1 93 ? -8.298 1.063 7.360 1.00 98.69 93 VAL A N 1
ATOM 711 C CA . VAL A 1 93 ? -6.974 0.736 6.829 1.00 98.69 93 VAL A CA 1
ATOM 712 C C . VAL A 1 93 ? -6.318 2.019 6.349 1.00 98.69 93 VAL A C 1
ATOM 714 O O . VAL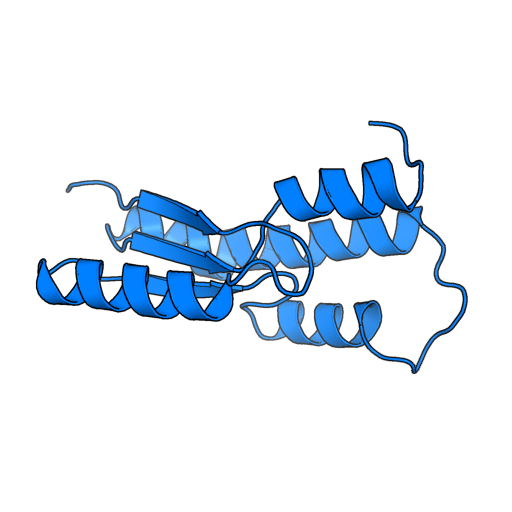 A 1 93 ? -6.877 2.712 5.501 1.00 98.69 93 VAL A O 1
ATOM 717 N N . LEU A 1 94 ? -5.136 2.316 6.883 1.00 98.69 94 LEU A N 1
ATOM 718 C CA . LEU A 1 94 ? -4.272 3.405 6.444 1.00 98.69 94 LEU A CA 1
ATOM 719 C C . LEU A 1 94 ? -3.064 2.806 5.720 1.00 98.69 94 LEU A C 1
ATOM 721 O O . LEU A 1 94 ? -2.265 2.100 6.333 1.00 98.69 94 LEU A O 1
ATOM 725 N N . CYS A 1 95 ? -2.943 3.061 4.420 1.00 98.50 95 CYS A N 1
ATOM 726 C CA . CYS A 1 95 ? -1.911 2.461 3.577 1.00 98.50 95 CYS A CA 1
ATOM 727 C C . CYS A 1 95 ? -0.973 3.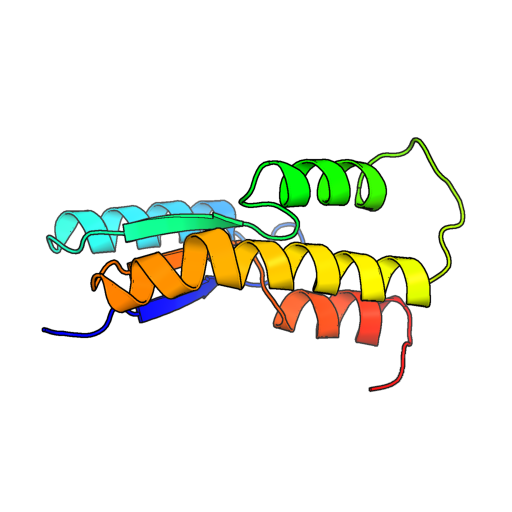511 2.975 1.00 98.50 95 CYS A C 1
ATOM 729 O O . CYS A 1 95 ? -1.418 4.447 2.306 1.00 98.50 95 CYS A O 1
ATOM 731 N N . ASP A 1 96 ? 0.331 3.343 3.203 1.00 97.69 96 ASP A N 1
ATOM 732 C CA . ASP A 1 96 ? 1.376 4.090 2.497 1.00 97.69 96 ASP A CA 1
ATOM 733 C C . ASP A 1 96 ? 1.532 3.527 1.083 1.00 97.69 96 ASP A C 1
ATOM 735 O O . ASP A 1 96 ? 2.020 2.405 0.910 1.00 97.69 96 ASP A O 1
ATOM 739 N N . ARG A 1 97 ? 1.116 4.323 0.092 1.00 97.31 97 ARG A N 1
ATOM 740 C CA . ARG A 1 97 ? 0.998 3.963 -1.328 1.00 97.31 97 ARG A CA 1
ATOM 741 C C . ARG A 1 97 ? -0.023 2.872 -1.644 1.00 97.31 97 ARG A C 1
ATOM 743 O O . ARG A 1 97 ? -0.353 2.022 -0.822 1.00 97.31 97 ARG A O 1
ATOM 750 N N . PHE A 1 98 ? -0.522 2.908 -2.871 1.00 98.25 98 PHE A N 1
ATOM 751 C CA . PHE A 1 98 ? -1.403 1.917 -3.463 1.00 98.25 98 PHE A CA 1
ATOM 752 C C . PHE A 1 98 ? -1.329 2.001 -5.001 1.00 98.25 98 PHE A C 1
ATOM 754 O O . PHE A 1 98 ? -0.248 2.092 -5.582 1.00 98.25 98 PHE A O 1
ATOM 761 N N . THR A 1 99 ? -2.468 1.920 -5.689 1.00 97.69 99 THR A N 1
ATOM 762 C CA . THR A 1 99 ? -2.529 1.844 -7.155 1.00 97.69 99 THR A CA 1
ATOM 763 C C . THR A 1 99 ? -2.153 3.164 -7.836 1.00 97.69 99 THR A C 1
ATOM 765 O O . THR A 1 99 ? -1.591 3.132 -8.928 1.00 97.69 99 THR A O 1
ATOM 768 N N . ASP A 1 100 ? -2.379 4.318 -7.203 1.00 97.12 100 ASP A N 1
ATOM 769 C CA . ASP A 1 100 ? -1.998 5.616 -7.775 1.00 97.12 100 ASP A CA 1
ATOM 770 C C . ASP A 1 100 ? -0.474 5.740 -7.936 1.00 97.12 100 ASP A C 1
ATOM 772 O O . ASP A 1 100 ? -0.001 6.255 -8.951 1.00 97.12 100 ASP A O 1
ATOM 776 N N . ALA A 1 101 ? 0.312 5.179 -7.006 1.00 95.62 101 ALA A N 1
ATOM 777 C CA . ALA A 1 101 ? 1.752 5.022 -7.195 1.00 95.62 101 ALA A CA 1
ATOM 778 C C . ALA A 1 101 ? 2.067 4.219 -8.466 1.00 95.62 101 ALA A C 1
ATOM 780 O O . ALA A 1 101 ? 2.964 4.596 -9.213 1.00 95.62 101 ALA A O 1
ATOM 781 N N . THR A 1 102 ? 1.321 3.152 -8.759 1.00 96.19 102 THR A N 1
ATOM 782 C CA . THR A 1 102 ? 1.548 2.367 -9.979 1.00 96.19 102 THR A CA 1
ATOM 783 C C . THR A 1 102 ? 1.317 3.196 -11.245 1.00 96.19 102 THR A C 1
ATOM 785 O O . THR A 1 102 ? 2.153 3.181 -12.149 1.00 96.19 102 THR A O 1
ATOM 788 N N . TYR A 1 103 ? 0.252 4.000 -11.293 1.00 96.25 103 TYR A N 1
ATOM 789 C CA . TYR A 1 103 ? 0.028 4.926 -12.409 1.00 96.25 103 TYR A CA 1
ATOM 790 C C . TYR A 1 103 ? 1.151 5.962 -12.548 1.00 96.25 103 TYR A C 1
ATOM 792 O O . TYR A 1 103 ? 1.599 6.245 -13.659 1.00 96.25 103 TYR A O 1
ATOM 800 N N . ALA A 1 104 ? 1.641 6.513 -11.437 1.00 95.12 104 ALA A N 1
ATOM 801 C CA . ALA A 1 104 ? 2.709 7.506 -11.469 1.00 95.12 104 ALA A CA 1
ATOM 802 C C . ALA A 1 104 ? 4.061 6.906 -11.901 1.00 95.12 104 ALA A C 1
ATOM 804 O O . ALA A 1 104 ? 4.714 7.439 -12.798 1.00 95.12 104 ALA A O 1
ATOM 805 N N . TYR A 1 105 ? 4.486 5.807 -11.273 1.00 93.56 105 TYR A N 1
ATOM 806 C CA . TYR A 1 105 ? 5.825 5.243 -11.451 1.00 93.56 105 TYR A CA 1
ATOM 807 C C . TYR A 1 105 ? 5.923 4.332 -12.674 1.00 93.56 105 TYR A C 1
ATOM 809 O O . TYR A 1 105 ? 6.790 4.554 -13.512 1.00 93.56 105 TYR A O 1
ATOM 817 N N . GLN A 1 106 ? 5.040 3.344 -12.816 1.00 94.81 106 GLN A N 1
ATOM 818 C CA . GLN A 1 106 ? 5.076 2.438 -13.969 1.00 94.81 106 GLN A CA 1
ATOM 819 C C . GLN A 1 106 ? 4.456 3.094 -15.208 1.00 94.81 106 GLN A C 1
ATOM 821 O O . GLN A 1 106 ? 4.981 2.977 -16.308 1.00 94.81 106 GLN A O 1
ATOM 826 N N . GLY A 1 107 ? 3.387 3.865 -15.031 1.00 94.94 107 GLY A N 1
ATOM 827 C CA . GLY A 1 107 ? 2.779 4.607 -16.132 1.00 94.94 107 GLY A CA 1
ATOM 828 C C . GLY A 1 107 ? 3.637 5.763 -16.608 1.00 94.94 107 GLY A C 1
ATOM 829 O O . GLY A 1 107 ? 4.266 5.703 -17.659 1.00 94.94 107 GLY A O 1
ATOM 830 N N . GLY A 1 108 ? 3.673 6.828 -15.809 1.00 93.69 108 GLY A N 1
ATOM 831 C CA . GLY A 1 108 ? 4.424 8.037 -16.149 1.00 93.69 108 GLY A CA 1
ATOM 832 C C . GLY A 1 108 ? 5.940 7.828 -16.173 1.00 93.69 108 GLY A C 1
ATOM 833 O O . GLY A 1 108 ? 6.611 8.313 -17.077 1.00 93.69 108 GLY A O 1
ATOM 834 N N . GLY A 1 109 ? 6.494 7.113 -15.190 1.00 92.19 109 GLY A N 1
ATOM 835 C CA . GLY A 1 109 ? 7.945 6.936 -15.052 1.00 92.19 109 GLY A CA 1
ATOM 836 C C . GLY A 1 109 ? 8.567 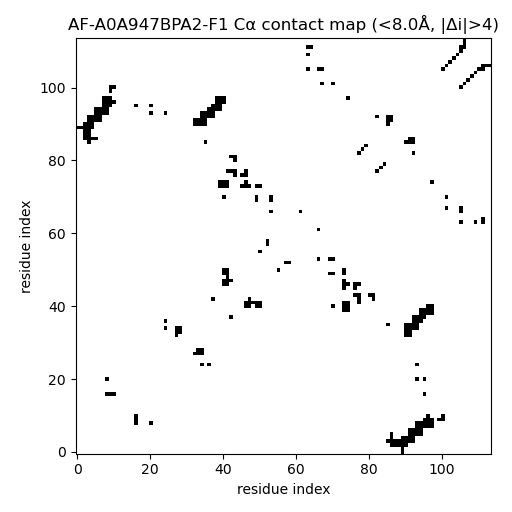5.914 -16.010 1.00 92.19 109 GLY A C 1
ATOM 837 O O . GLY A 1 109 ? 9.690 6.131 -16.465 1.00 92.19 109 GLY A O 1
ATOM 838 N N . ARG A 1 110 ? 7.861 4.820 -16.335 1.00 90.75 110 ARG A N 1
ATOM 839 C CA . ARG A 1 110 ? 8.335 3.785 -17.281 1.00 90.75 110 ARG A CA 1
ATOM 840 C C . ARG A 1 110 ? 7.713 3.884 -18.676 1.00 90.75 110 ARG A C 1
ATOM 842 O O . ARG A 1 110 ? 8.135 3.166 -19.571 1.00 90.75 110 ARG A O 1
ATOM 849 N N . ASN A 1 111 ? 6.775 4.805 -18.897 1.00 92.56 111 ASN A N 1
ATOM 850 C CA . ASN A 1 111 ? 6.030 4.961 -20.154 1.00 92.56 111 ASN A CA 1
ATOM 851 C C . ASN A 1 111 ? 5.213 3.718 -20.551 1.00 92.56 111 ASN A C 1
ATOM 853 O O . ASN A 1 111 ? 5.020 3.461 -21.741 1.00 92.56 111 ASN A O 1
ATOM 857 N N . ILE A 1 112 ? 4.715 2.956 -19.573 1.00 91.69 112 ILE A N 1
ATOM 858 C CA . ILE A 1 112 ? 3.769 1.871 -19.847 1.00 91.69 112 ILE A CA 1
ATOM 859 C C . ILE A 1 112 ? 2.392 2.479 -20.141 1.00 91.69 112 ILE A C 1
ATOM 861 O O . ILE A 1 112 ? 1.876 3.283 -19.363 1.00 91.69 112 ILE A O 1
ATOM 865 N N . SER A 1 113 ? 1.783 2.092 -21.263 1.00 84.81 113 SER A N 1
ATOM 866 C CA . SER A 1 113 ? 0.411 2.475 -21.612 1.00 84.81 113 SER A CA 1
ATOM 867 C C . SER A 1 113 ? -0.611 1.588 -20.896 1.00 84.81 113 SER A C 1
ATOM 869 O O . SER A 1 113 ? -0.459 0.366 -20.918 1.00 84.81 113 SER A O 1
ATOM 871 N N . PHE A 1 114 ? -1.663 2.190 -20.334 1.00 68.25 114 PHE A N 1
ATOM 872 C CA . PHE A 1 114 ? -2.797 1.493 -19.711 1.00 68.25 114 PHE A CA 1
ATOM 873 C C . PHE A 1 114 ? -4.043 1.525 -20.593 1.00 68.25 114 PHE A C 1
ATOM 875 O O . PHE A 1 114 ? -4.214 2.534 -21.319 1.00 68.25 114 PHE A O 1
#

pLDDT: mean 94.94, std 5.85, range [64.25, 98.75]

Secondary structure (DSSP, 8-state):
-PPP-EEEE---TTSSHHHH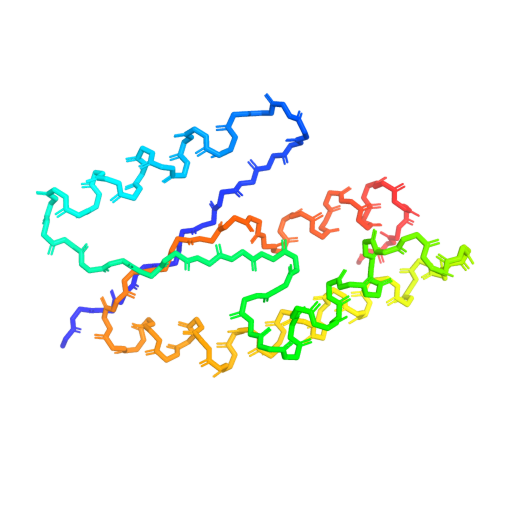HHHHHHHHHHTT--EEEEESS-SSHHHHHHHHHHH-TTS----HHHHHHHHHHHHHHHIIIIIHHHHHTT-EEEEE--HHHHIIIIIIIT----

Foldseek 3Di:
DAFAAEAEFDDDPPPCRVVVLVVVVVVCVVVVAAEDEEEPCPQDPVSVVLVCVLVPPPDPDDDLVNSLVSRVVSQVCNCVPPVVVCRVVRHYYYYHDDCVVCCVCSCVVVVDDD